Protein AF-A0A392SZ59-F1 (afdb_monomer)

Secondary structure (DSSP, 8-state):
--EEEEEEEEEETTEEEEEEEEEETTEEEEEEEEESS-HHHHHHHHHHHHHHHHHHHHTT--

Structure (mmCIF, N/CA/C/O backbone):
data_AF-A0A392SZ59-F1
#
_entry.id   AF-A0A392SZ59-F1
#
loop_
_atom_site.group_PDB
_atom_site.id
_atom_site.type_symbol
_atom_site.label_atom_id
_atom_site.label_alt_id
_atom_site.label_comp_id
_atom_site.label_asym_id
_atom_site.label_entity_id
_atom_site.label_seq_id
_atom_site.pdbx_PDB_ins_code
_atom_site.Cartn_x
_atom_site.Cartn_y
_atom_site.Cartn_z
_atom_site.occupancy
_atom_site.B_iso_or_equiv
_atom_site.auth_seq_id
_atom_site.auth_comp_id
_atom_site.auth_asym_id
_atom_site.auth_atom_id
_atom_site.pdbx_PDB_model_num
ATOM 1 N N . MET A 1 1 ? -7.297 7.383 18.333 1.00 63.22 1 MET A N 1
ATOM 2 C CA . MET A 1 1 ? -7.518 6.373 17.281 1.00 63.22 1 MET A CA 1
ATOM 3 C C . MET A 1 1 ? -6.225 5.589 17.161 1.00 63.22 1 MET A C 1
ATOM 5 O O . MET A 1 1 ? -5.215 6.181 16.799 1.00 63.22 1 MET A O 1
ATOM 9 N N . ASN A 1 2 ? -6.218 4.331 17.602 1.00 82.81 2 ASN A N 1
ATOM 10 C CA . ASN A 1 2 ? -5.012 3.505 17.598 1.00 82.81 2 ASN A CA 1
ATOM 11 C C . ASN A 1 2 ? -5.010 2.699 16.305 1.00 82.81 2 A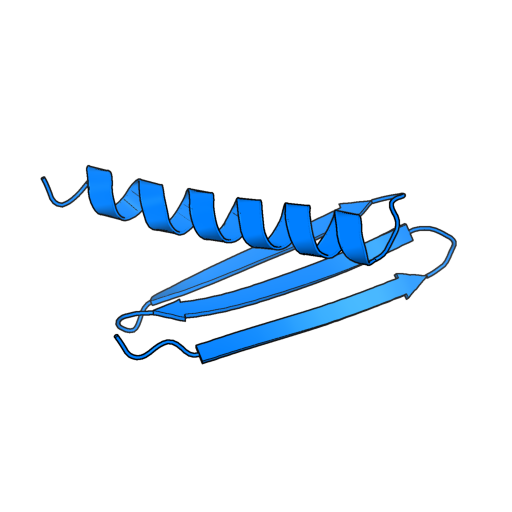SN A C 1
ATOM 13 O O . ASN A 1 2 ? -5.896 1.875 16.098 1.00 82.81 2 ASN A O 1
ATOM 17 N N . TYR A 1 3 ? -4.037 2.958 15.439 1.00 90.25 3 TYR A N 1
ATOM 18 C CA . TYR A 1 3 ? -3.801 2.139 14.261 1.00 90.25 3 TYR A CA 1
ATOM 19 C C . TYR A 1 3 ? -2.323 1.784 14.177 1.00 90.25 3 TYR A C 1
ATOM 21 O O . TYR A 1 3 ? -1.464 2.563 14.595 1.00 90.25 3 TYR A O 1
ATOM 29 N N . THR A 1 4 ? -2.032 0.616 13.619 1.00 94.44 4 THR A N 1
ATOM 30 C CA . THR A 1 4 ? -0.681 0.261 13.183 1.00 94.44 4 THR A CA 1
ATOM 31 C C . THR A 1 4 ? -0.643 0.254 11.666 1.00 94.44 4 THR A C 1
ATOM 33 O O . THR A 1 4 ? -1.639 -0.035 11.002 1.00 94.44 4 THR A O 1
ATOM 36 N N . MET A 1 5 ? 0.501 0.636 11.106 1.00 94.81 5 MET A N 1
ATOM 37 C CA . MET A 1 5 ? 0.717 0.661 9.668 1.00 94.81 5 MET A CA 1
ATOM 38 C C . MET A 1 5 ? 2.072 0.046 9.357 1.00 94.81 5 MET A C 1
ATOM 40 O O . MET A 1 5 ? 3.094 0.503 9.866 1.00 94.81 5 MET A O 1
ATOM 44 N N . GLU A 1 6 ? 2.077 -0.926 8.454 1.00 96.88 6 GLU A N 1
ATOM 45 C CA . GLU A 1 6 ? 3.287 -1.496 7.885 1.00 96.88 6 GLU A CA 1
ATOM 46 C C . GLU A 1 6 ? 3.373 -1.199 6.389 1.00 96.88 6 GLU A C 1
ATOM 48 O O . GLU A 1 6 ? 2.380 -1.185 5.652 1.00 96.88 6 GLU A O 1
ATOM 53 N N . LYS A 1 7 ? 4.599 -0.937 5.932 1.00 97.19 7 LYS A N 1
ATOM 54 C CA . LYS A 1 7 ? 4.907 -0.662 4.532 1.00 97.19 7 LYS A CA 1
ATOM 55 C C . LYS A 1 7 ? 6.033 -1.567 4.062 1.00 97.19 7 LYS A C 1
ATOM 57 O O . LYS A 1 7 ? 7.158 -1.468 4.546 1.00 97.19 7 LYS A O 1
ATOM 62 N N . THR A 1 8 ? 5.763 -2.332 3.011 1.00 97.62 8 THR A N 1
ATOM 63 C CA . THR A 1 8 ? 6.772 -3.117 2.296 1.00 97.62 8 THR A CA 1
ATOM 64 C C . THR A 1 8 ? 6.944 -2.549 0.897 1.00 97.62 8 THR A C 1
ATOM 66 O O . THR A 1 8 ? 5.980 -2.406 0.149 1.00 97.62 8 THR A O 1
ATOM 69 N N . LEU A 1 9 ? 8.178 -2.207 0.528 1.00 96.94 9 LEU A N 1
ATOM 70 C CA . LEU A 1 9 ? 8.488 -1.579 -0.751 1.00 96.94 9 LEU A CA 1
ATOM 71 C C . LEU A 1 9 ? 9.651 -2.303 -1.416 1.00 96.94 9 LEU A C 1
ATOM 73 O O . LEU A 1 9 ? 10.739 -2.392 -0.851 1.00 96.94 9 LEU A O 1
ATOM 77 N N . SER A 1 10 ? 9.443 -2.747 -2.648 1.00 96.31 10 SER A N 1
ATOM 78 C CA . SER A 1 10 ? 10.469 -3.398 -3.453 1.00 96.31 10 SER A CA 1
ATOM 79 C C . SER A 1 10 ? 10.469 -2.851 -4.877 1.00 96.31 10 SER A C 1
ATOM 81 O O . SER A 1 10 ? 9.488 -2.284 -5.363 1.00 96.31 10 SER A O 1
ATOM 83 N N . ARG A 1 11 ? 11.610 -2.977 -5.555 1.00 94.75 11 ARG A N 1
ATOM 84 C CA . ARG A 1 11 ? 11.720 -2.694 -6.985 1.00 94.75 11 ARG A CA 1
ATOM 85 C C . ARG A 1 11 ? 12.655 -3.713 -7.609 1.00 94.75 11 ARG A C 1
ATOM 87 O O . ARG A 1 11 ? 13.808 -3.788 -7.199 1.00 94.75 11 ARG A O 1
ATOM 94 N N . ASN A 1 12 ? 12.158 -4.469 -8.579 1.00 93.69 12 ASN A N 1
ATOM 95 C CA . ASN A 1 12 ? 12.923 -5.489 -9.282 1.00 93.69 12 ASN A CA 1
ATOM 96 C C . ASN A 1 12 ? 12.596 -5.448 -10.780 1.00 93.69 12 ASN A C 1
ATOM 98 O O . ASN A 1 12 ? 11.430 -5.327 -11.149 1.00 93.69 12 ASN A O 1
ATOM 102 N N . GLY A 1 13 ? 13.617 -5.504 -11.639 1.00 91.12 13 GLY A N 1
ATOM 103 C CA . GLY A 1 13 ? 13.434 -5.521 -13.098 1.00 91.12 13 GLY A CA 1
ATOM 104 C C . GLY A 1 13 ? 12.589 -4.363 -13.647 1.00 91.12 13 GLY A C 1
ATOM 105 O O . GLY A 1 13 ? 11.763 -4.566 -14.526 1.00 91.12 13 GLY A O 1
ATOM 106 N N . GLY A 1 14 ? 12.716 -3.159 -13.078 1.00 92.00 14 GLY A N 1
ATOM 107 C CA . GLY A 1 14 ? 11.920 -1.987 -13.475 1.00 92.00 14 GLY A CA 1
ATOM 108 C C . GLY A 1 14 ? 10.504 -1.926 -12.885 1.00 92.00 14 GLY A C 1
ATOM 109 O O . GLY A 1 14 ? 9.925 -0.841 -12.849 1.00 92.00 14 GLY A O 1
ATOM 110 N N . VAL A 1 15 ? 9.990 -3.024 -12.326 1.00 96.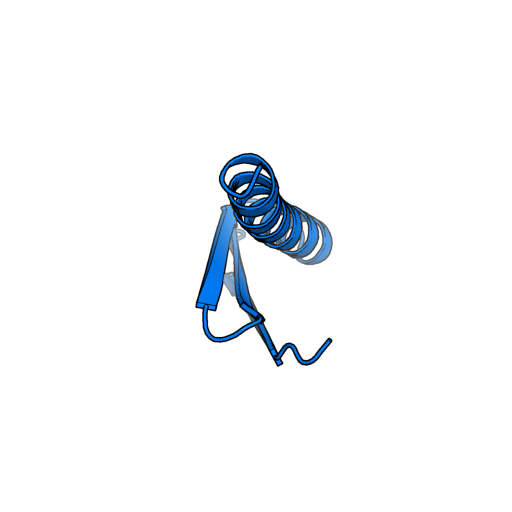19 15 VAL A N 1
ATOM 111 C CA . VAL A 1 15 ? 8.684 -3.091 -11.658 1.00 96.19 15 VAL A CA 1
ATOM 112 C C . VAL A 1 15 ? 8.827 -2.729 -10.185 1.00 96.19 15 VAL A C 1
ATOM 114 O O . VAL A 1 15 ? 9.660 -3.284 -9.470 1.00 96.19 15 VAL A O 1
ATOM 117 N N . THR A 1 16 ? 7.989 -1.812 -9.714 1.00 97.94 16 THR A N 1
ATOM 118 C CA . THR A 1 16 ? 7.885 -1.437 -8.303 1.00 97.94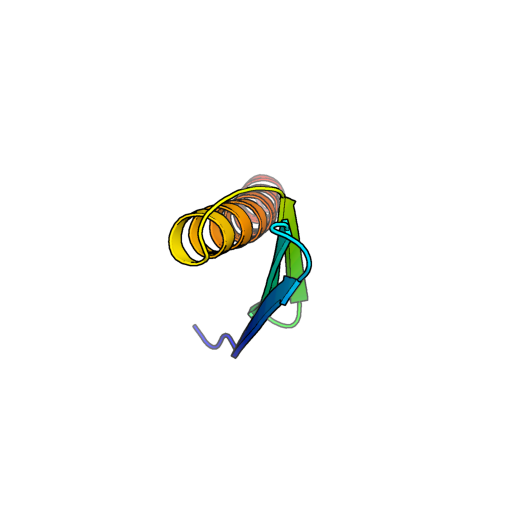 16 THR A CA 1
ATOM 119 C C . THR A 1 16 ? 6.672 -2.129 -7.687 1.00 97.94 16 THR A C 1
ATOM 121 O O . THR A 1 16 ? 5.572 -2.037 -8.230 1.00 97.94 16 THR A O 1
ATOM 124 N N . SER A 1 17 ? 6.865 -2.795 -6.547 1.00 97.62 17 SER A N 1
ATOM 125 C CA . SER A 1 17 ? 5.781 -3.283 -5.686 1.00 97.62 17 SER A CA 1
ATOM 126 C C . SER A 1 17 ? 5.779 -2.494 -4.376 1.00 97.62 17 SER A C 1
ATOM 128 O O . SER A 1 17 ? 6.832 -2.245 -3.784 1.00 97.62 17 SER A O 1
ATOM 130 N N . CYS A 1 18 ? 4.597 -2.069 -3.939 1.00 98.06 18 CYS A N 1
ATOM 131 C CA . CYS A 1 18 ? 4.378 -1.462 -2.635 1.00 98.06 18 CYS A CA 1
ATOM 132 C C . CYS A 1 18 ? 3.141 -2.085 -1.991 1.00 98.06 18 CYS A C 1
ATOM 134 O O . CYS A 1 18 ? 2.028 -1.856 -2.464 1.00 98.06 18 CYS A O 1
ATOM 136 N N . LYS A 1 19 ? 3.337 -2.808 -0.888 1.00 97.81 19 LYS A N 1
ATOM 137 C CA . LYS A 1 19 ? 2.264 -3.282 -0.013 1.00 97.81 19 LYS A CA 1
ATOM 138 C C . LYS A 1 19 ? 2.126 -2.324 1.167 1.00 97.81 19 LYS A C 1
ATOM 140 O O . LYS A 1 19 ? 3.127 -1.939 1.773 1.00 97.81 19 LYS A O 1
ATOM 145 N N . ILE A 1 20 ? 0.893 -1.932 1.462 1.00 97.94 20 ILE A N 1
ATOM 146 C CA . ILE A 1 20 ? 0.523 -1.207 2.676 1.00 97.94 20 ILE A CA 1
ATOM 147 C C . ILE A 1 20 ? -0.481 -2.066 3.429 1.00 97.94 20 ILE A C 1
ATOM 149 O O . ILE A 1 20 ? -1.441 -2.554 2.834 1.00 97.94 20 ILE A O 1
ATOM 153 N N . GLU A 1 21 ? -0.251 -2.227 4.723 1.00 97.06 21 GLU A N 1
ATOM 154 C CA . GLU A 1 21 ? -1.142 -2.917 5.645 1.00 97.06 21 GLU A CA 1
ATOM 155 C C . GLU A 1 21 ? -1.436 -1.985 6.819 1.00 97.06 21 GLU A C 1
ATOM 157 O O . GLU A 1 21 ? -0.523 -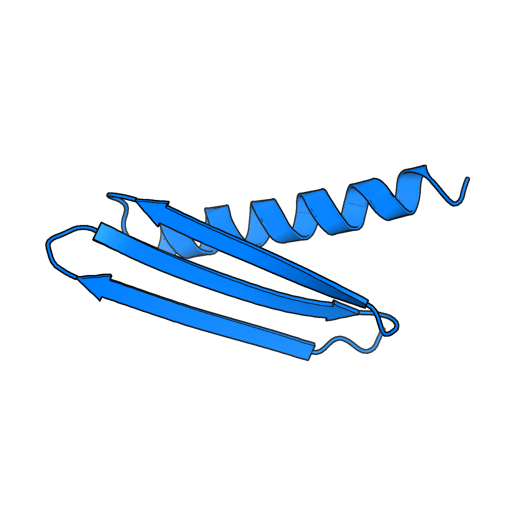1.387 7.384 1.00 97.06 21 GLU A O 1
ATOM 162 N N . VAL A 1 22 ? -2.713 -1.799 7.135 1.00 95.00 22 VAL A N 1
ATOM 163 C CA . VAL A 1 22 ? -3.188 -0.943 8.222 1.00 95.00 22 VAL A CA 1
ATOM 164 C C . VAL A 1 22 ? -4.123 -1.756 9.097 1.00 95.00 22 VAL A C 1
ATOM 166 O O . VAL A 1 22 ? -5.108 -2.293 8.599 1.00 95.00 22 VAL A O 1
ATOM 169 N N . ILE A 1 23 ? -3.845 -1.820 10.395 1.00 93.06 23 ILE A N 1
ATOM 170 C CA . ILE A 1 23 ? -4.751 -2.409 11.382 1.00 93.06 23 ILE A CA 1
ATOM 171 C C . ILE A 1 23 ? -5.417 -1.257 12.122 1.00 93.06 23 ILE A C 1
ATOM 173 O O . ILE A 1 23 ? -4.744 -0.513 12.833 1.00 93.06 23 ILE A O 1
ATOM 177 N N . ALA A 1 24 ? -6.724 -1.100 11.938 1.00 89.88 24 ALA A N 1
ATOM 178 C CA . ALA A 1 24 ? -7.528 -0.071 12.589 1.00 89.88 24 ALA A CA 1
ATOM 179 C C . ALA A 1 24 ? -8.769 -0.721 13.205 1.00 89.88 24 ALA A C 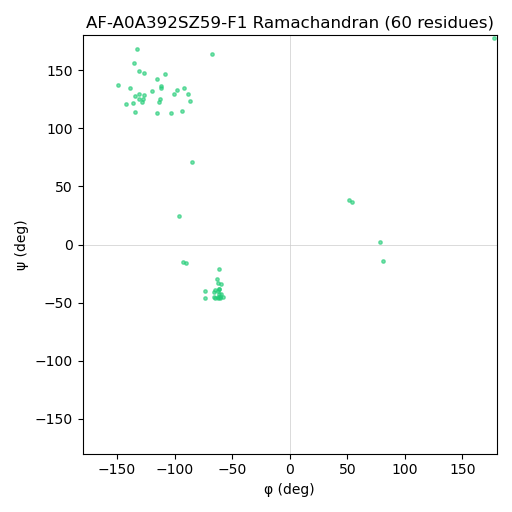1
ATOM 181 O O . ALA A 1 24 ? -9.439 -1.515 12.545 1.00 89.88 24 ALA A O 1
ATOM 182 N N . ASP A 1 25 ? -9.028 -0.427 14.481 1.00 86.56 25 ASP A N 1
ATOM 183 C CA . ASP A 1 25 ? -10.182 -0.942 15.235 1.00 86.56 25 ASP A CA 1
ATOM 184 C C . ASP A 1 25 ? -10.334 -2.476 15.151 1.00 86.56 25 ASP A C 1
ATOM 186 O O . ASP A 1 25 ? -11.424 -3.025 15.024 1.00 86.56 25 ASP A O 1
ATOM 190 N N . GLY A 1 26 ? -9.198 -3.184 15.180 1.00 86.38 26 GLY A N 1
ATOM 191 C CA . GLY A 1 26 ? -9.141 -4.646 15.100 1.00 86.38 26 GLY A CA 1
ATOM 192 C C . GLY A 1 26 ? -9.307 -5.227 13.693 1.00 86.38 26 GLY A C 1
ATOM 193 O O . GLY A 1 26 ? -9.268 -6.448 13.548 1.00 86.38 26 GLY A O 1
ATOM 194 N N . VAL A 1 27 ? -9.449 -4.399 12.650 1.00 88.38 27 VAL A N 1
ATOM 195 C CA . VAL A 1 27 ? -9.578 -4.876 11.269 1.00 88.38 27 VAL A CA 1
ATOM 196 C C . VAL A 1 27 ? -8.367 -4.531 10.415 1.00 88.38 27 VAL A C 1
ATOM 198 O O . VAL A 1 27 ? -7.863 -3.409 10.426 1.00 88.38 27 VAL A O 1
ATOM 201 N N . VAL A 1 28 ? -7.934 -5.513 9.625 1.00 91.62 28 VAL A N 1
ATOM 202 C CA . VAL A 1 28 ? -6.823 -5.389 8.681 1.00 91.62 28 VAL A CA 1
ATOM 203 C C . VAL A 1 28 ? -7.325 -4.843 7.345 1.00 91.62 28 VAL A C 1
ATOM 205 O O . VAL A 1 28 ? -8.198 -5.422 6.698 1.00 91.62 28 VAL A O 1
ATOM 208 N N . HIS A 1 29 ? -6.731 -3.740 6.912 1.00 93.12 29 HIS A N 1
ATOM 209 C CA . HIS A 1 29 ? -6.909 -3.123 5.609 1.00 93.12 29 HIS A CA 1
ATOM 210 C C . HIS A 1 29 ? -5.587 -3.189 4.857 1.00 93.12 29 HIS A C 1
ATOM 212 O O . HIS A 1 29 ? -4.618 -2.534 5.234 1.00 93.12 29 HIS A O 1
ATOM 218 N N . GLN A 1 30 ? -5.542 -3.963 3.779 1.00 95.19 30 GLN A N 1
ATOM 219 C CA . GLN A 1 30 ? -4.326 -4.120 2.990 1.00 95.19 30 GLN A CA 1
ATOM 220 C C . GLN A 1 30 ? -4.560 -3.813 1.520 1.00 95.19 30 GLN A C 1
ATOM 222 O O . GLN A 1 30 ? -5.631 -4.074 0.969 1.00 95.19 30 GLN A O 1
ATOM 227 N N . TYR A 1 31 ? -3.527 -3.285 0.877 1.00 97.12 31 TYR A N 1
ATOM 228 C CA . TYR A 1 31 ? -3.492 -3.118 -0.564 1.00 97.12 31 TYR A CA 1
ATOM 229 C C . TYR A 1 31 ? -2.054 -3.225 -1.069 1.00 97.12 31 TYR A C 1
ATOM 231 O O . TYR A 1 31 ? -1.137 -2.631 -0.496 1.00 97.12 31 TYR A O 1
ATOM 239 N N . GLU A 1 32 ? -1.864 -3.938 -2.178 1.00 97.31 32 GLU A N 1
ATOM 240 C CA . GLU A 1 32 ? -0.593 -3.995 -2.893 1.00 97.31 32 GLU A CA 1
ATOM 241 C C . GLU A 1 32 ? -0.726 -3.342 -4.270 1.00 97.31 32 GLU A C 1
ATOM 243 O O . GLU A 1 32 ? -1.538 -3.739 -5.104 1.00 97.31 32 GLU A O 1
ATOM 248 N N . TYR A 1 33 ? 0.105 -2.332 -4.520 1.00 97.56 33 TYR A N 1
ATOM 249 C CA . TYR A 1 33 ? 0.342 -1.826 -5.863 1.00 97.56 33 TYR A CA 1
ATOM 250 C C . TYR A 1 3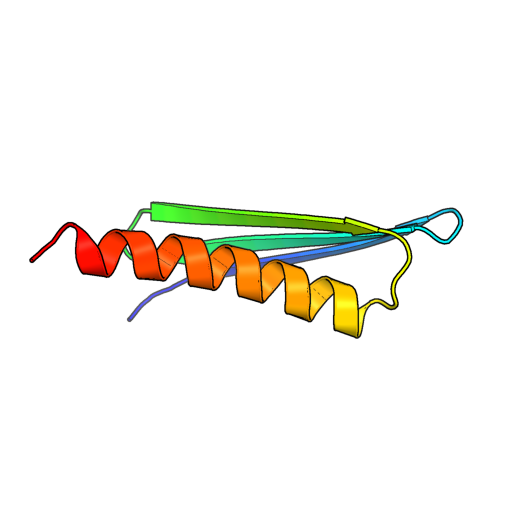3 ? 1.538 -2.551 -6.479 1.00 97.56 33 TYR A C 1
ATOM 252 O O . TYR A 1 33 ? 2.595 -2.619 -5.854 1.00 97.56 33 TYR A O 1
ATOM 260 N N . LYS A 1 34 ? 1.418 -2.991 -7.735 1.00 97.25 34 LYS A N 1
ATOM 261 C CA . LYS A 1 34 ? 2.530 -3.535 -8.522 1.00 97.25 34 LYS A CA 1
ATOM 262 C C . LYS A 1 34 ? 2.491 -2.969 -9.938 1.00 97.25 34 LYS A C 1
ATOM 264 O O . LYS A 1 34 ? 1.498 -3.136 -10.639 1.00 97.25 34 LYS A O 1
ATOM 269 N N . GLY A 1 35 ? 3.560 -2.301 -10.366 1.00 96.19 35 GLY A N 1
ATOM 270 C CA . GLY A 1 35 ? 3.610 -1.706 -11.700 1.00 96.19 35 GLY A CA 1
ATOM 271 C C . GLY A 1 35 ? 4.881 -0.921 -12.006 1.00 96.19 35 GLY A C 1
ATOM 272 O O . GLY A 1 35 ? 5.780 -0.782 -11.176 1.00 96.19 35 GLY A O 1
ATOM 273 N N . SER A 1 36 ? 4.963 -0.414 -13.235 1.00 95.44 36 SER A N 1
ATOM 274 C CA . SER A 1 36 ? 6.105 0.362 -13.726 1.00 95.44 36 SER A CA 1
ATOM 275 C C . SER A 1 36 ? 5.978 1.840 -13.346 1.00 95.44 36 SER A C 1
ATOM 277 O O . SER A 1 36 ? 5.736 2.700 -14.190 1.00 95.44 36 SER A O 1
ATOM 279 N N . THR A 1 37 ? 6.137 2.145 -12.060 1.00 95.19 37 THR A N 1
ATOM 280 C CA . THR A 1 37 ? 6.205 3.526 -11.554 1.00 95.19 37 THR A CA 1
ATOM 281 C C . THR A 1 37 ? 7.368 3.689 -10.592 1.00 95.19 37 THR A C 1
ATOM 283 O O . THR A 1 37 ? 7.958 2.716 -10.120 1.00 95.19 37 THR A O 1
ATOM 286 N N . ASP A 1 38 ? 7.691 4.929 -10.243 1.00 95.69 38 ASP A N 1
ATOM 287 C CA . ASP A 1 38 ? 8.614 5.192 -9.151 1.00 95.69 38 ASP A CA 1
ATOM 288 C C . ASP A 1 38 ? 8.018 4.771 -7.789 1.00 95.69 38 ASP A C 1
ATOM 290 O O . ASP A 1 38 ? 6.811 4.555 -7.622 1.00 95.69 38 ASP A O 1
ATOM 294 N N . LYS A 1 39 ? 8.899 4.667 -6.792 1.00 95.06 39 LYS A N 1
ATOM 295 C CA . LYS A 1 39 ? 8.584 4.250 -5.419 1.00 95.06 39 LYS A CA 1
ATOM 296 C C . LYS A 1 39 ? 7.570 5.163 -4.717 1.00 95.06 39 LYS A C 1
ATOM 298 O O . LYS A 1 39 ? 6.768 4.681 -3.912 1.00 95.06 39 LYS A O 1
ATOM 303 N N . LYS A 1 40 ? 7.596 6.469 -5.001 1.00 96.19 40 LYS A N 1
ATOM 304 C CA . LYS A 1 40 ? 6.703 7.457 -4.382 1.00 96.19 40 LYS A CA 1
ATOM 305 C C . LYS A 1 40 ? 5.297 7.315 -4.955 1.00 96.19 40 LYS A C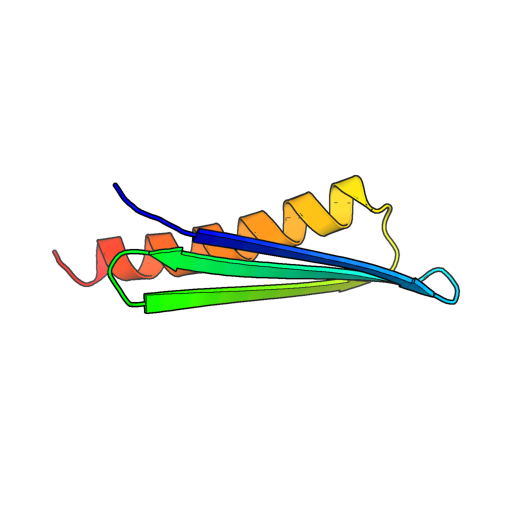 1
ATOM 307 O O . LYS A 1 40 ? 4.340 7.228 -4.186 1.00 96.19 40 LYS A O 1
ATOM 312 N N . THR A 1 41 ? 5.179 7.196 -6.277 1.00 96.88 41 THR A N 1
ATOM 313 C CA . THR A 1 41 ? 3.899 6.941 -6.953 1.00 96.88 41 THR A CA 1
ATOM 314 C C . THR A 1 41 ? 3.294 5.604 -6.529 1.00 96.88 41 THR A C 1
ATOM 316 O O . THR A 1 41 ? 2.123 5.567 -6.157 1.00 96.88 41 THR A O 1
ATOM 319 N N . ALA A 1 42 ? 4.096 4.537 -6.468 1.00 97.50 42 ALA A N 1
ATOM 320 C CA . ALA A 1 42 ? 3.649 3.226 -5.993 1.00 97.50 42 ALA A CA 1
ATOM 321 C C . ALA A 1 42 ? 3.090 3.283 -4.560 1.00 97.50 42 ALA A C 1
ATOM 323 O O . ALA A 1 42 ? 2.006 2.769 -4.294 1.00 97.50 42 ALA A O 1
ATOM 324 N N . THR A 1 43 ? 3.787 3.978 -3.650 1.00 97.31 43 THR A N 1
ATOM 325 C CA . THR A 1 43 ? 3.316 4.182 -2.268 1.00 97.31 43 THR A CA 1
ATOM 326 C C . THR A 1 43 ? 1.986 4.937 -2.243 1.00 97.31 43 THR A C 1
ATOM 328 O O . THR A 1 43 ? 1.057 4.528 -1.553 1.00 97.31 43 THR A O 1
ATOM 331 N N . ARG A 1 44 ? 1.861 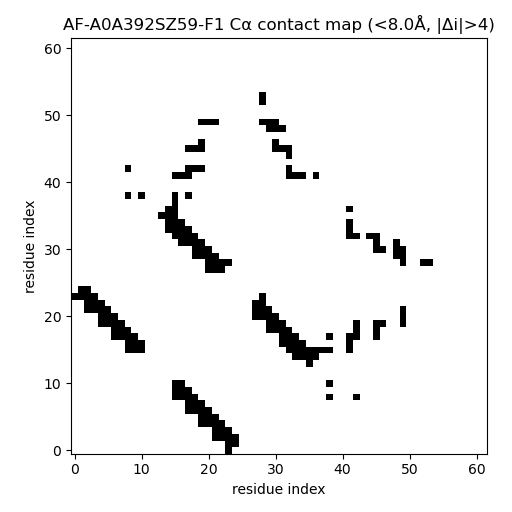6.023 -3.018 1.00 97.44 44 ARG A N 1
ATOM 332 C CA . ARG A 1 44 ? 0.633 6.830 -3.073 1.00 97.44 44 ARG A CA 1
ATOM 333 C C . ARG A 1 44 ? -0.562 6.014 -3.567 1.00 97.44 44 ARG A C 1
ATOM 335 O O . ARG A 1 44 ? -1.649 6.140 -3.009 1.00 97.44 44 ARG A O 1
ATOM 342 N N . LEU A 1 45 ? -0.365 5.192 -4.597 1.00 97.75 45 LEU A N 1
ATOM 343 C CA . LEU A 1 45 ? -1.407 4.312 -5.127 1.00 97.75 45 LEU A CA 1
ATOM 344 C C . LEU A 1 45 ? -1.800 3.237 -4.111 1.00 97.75 45 LEU A C 1
ATOM 346 O O . LEU A 1 45 ? -2.991 2.996 -3.929 1.00 97.75 45 LEU A O 1
ATOM 350 N N . ALA A 1 46 ? -0.828 2.665 -3.397 1.00 97.19 46 ALA A N 1
ATOM 351 C CA . ALA A 1 46 ? -1.114 1.675 -2.371 1.00 97.19 46 ALA A CA 1
ATOM 352 C C . ALA A 1 46 ? -1.900 2.261 -1.185 1.00 97.19 46 ALA A C 1
ATOM 354 O O . ALA A 1 46 ? -2.929 1.713 -0.794 1.00 97.19 46 ALA A O 1
ATOM 355 N N . CYS A 1 47 ? -1.502 3.437 -0.684 1.00 96.56 47 CYS A N 1
ATOM 356 C CA . CYS A 1 47 ? -2.261 4.144 0.350 1.00 96.56 47 CYS A CA 1
ATOM 357 C C . CYS A 1 47 ? -3.672 4.519 -0.124 1.00 96.56 47 CYS A C 1
ATOM 359 O O . CYS A 1 47 ? -4.623 4.417 0.646 1.00 96.56 47 CYS A O 1
ATOM 361 N N . LYS A 1 48 ? -3.837 4.925 -1.393 1.00 96.44 48 LYS A N 1
ATOM 362 C CA . LYS A 1 48 ? -5.161 5.212 -1.964 1.00 96.44 48 LYS A CA 1
ATOM 363 C C . LYS A 1 48 ? -6.065 3.976 -1.917 1.00 96.44 48 LYS A C 1
ATOM 365 O O . LYS A 1 48 ? -7.227 4.112 -1.553 1.00 96.44 48 LYS A O 1
ATOM 370 N N . GLY A 1 49 ? -5.534 2.796 -2.239 1.00 95.31 49 GLY A N 1
ATOM 371 C CA . GLY A 1 49 ? -6.272 1.535 -2.152 1.00 95.31 49 GLY A CA 1
ATOM 372 C C . GLY A 1 49 ? -6.756 1.222 -0.733 1.00 95.31 49 GLY A C 1
ATOM 373 O O . GLY A 1 49 ? -7.932 0.919 -0.537 1.00 95.31 49 GLY A O 1
ATOM 374 N N . VAL A 1 50 ? -5.887 1.397 0.268 1.00 94.50 50 VAL A N 1
ATOM 375 C CA . VAL A 1 50 ? -6.255 1.237 1.688 1.00 94.50 50 VAL A CA 1
ATOM 376 C C . VAL A 1 50 ? -7.326 2.248 2.115 1.00 94.50 50 VAL A C 1
ATOM 378 O O . VAL A 1 50 ? -8.328 1.863 2.713 1.00 94.50 50 VAL A O 1
ATOM 381 N N . LEU A 1 51 ? -7.176 3.529 1.759 1.00 92.88 51 LEU A N 1
ATOM 382 C CA . LEU A 1 51 ? -8.163 4.570 2.080 1.00 92.88 51 LEU A CA 1
ATOM 383 C C . LEU A 1 51 ? -9.532 4.299 1.444 1.00 92.88 51 LEU A C 1
ATOM 385 O O . LEU A 1 51 ? -10.561 4.538 2.071 1.00 92.88 51 LEU A O 1
ATOM 389 N N . SER A 1 52 ? -9.562 3.781 0.213 1.00 91.62 52 SER A N 1
ATOM 390 C CA . SER A 1 52 ? -10.805 3.352 -0.432 1.00 91.62 52 SER A CA 1
ATOM 391 C C . SER A 1 52 ? -11.479 2.208 0.3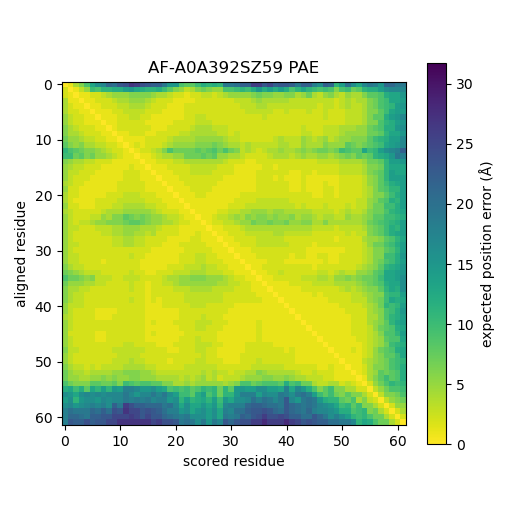30 1.00 91.62 52 SER A C 1
ATOM 393 O O . SER A 1 52 ? -12.695 2.235 0.493 1.00 91.62 52 SER A O 1
ATOM 395 N N . SER A 1 53 ? -10.709 1.245 0.844 1.00 86.00 53 SER A N 1
ATOM 396 C CA . SER A 1 53 ? -11.237 0.160 1.682 1.00 86.00 53 SER A CA 1
ATOM 397 C C . SER A 1 53 ? -11.807 0.666 3.015 1.00 86.00 53 SER A C 1
ATOM 399 O O . SER A 1 53 ? -12.856 0.192 3.444 1.00 86.00 53 SER A O 1
ATOM 401 N N . LEU A 1 54 ? -11.156 1.647 3.646 1.00 84.81 54 LEU A N 1
ATOM 402 C CA . LEU A 1 54 ? -11.629 2.261 4.893 1.00 84.81 54 LEU A CA 1
ATOM 403 C C . LEU A 1 54 ? -12.953 3.015 4.693 1.00 84.81 54 LEU A C 1
ATOM 405 O O . LEU A 1 54 ? -13.900 2.806 5.445 1.00 84.81 54 LEU A O 1
ATOM 409 N N . ARG A 1 55 ? -13.058 3.818 3.627 1.00 82.25 55 ARG A N 1
ATOM 410 C CA . ARG A 1 55 ? -14.271 4.597 3.312 1.00 82.25 55 ARG A CA 1
ATOM 411 C C . ARG A 1 55 ? -15.506 3.744 3.028 1.00 82.25 55 ARG A C 1
ATOM 413 O O . ARG A 1 55 ? -16.623 4.159 3.329 1.00 82.25 55 ARG A O 1
ATOM 420 N N . LEU A 1 56 ? -15.322 2.563 2.433 1.00 66.44 56 LEU A N 1
ATOM 421 C CA . LEU A 1 56 ? -16.435 1.648 2.162 1.00 66.44 56 LEU A CA 1
ATOM 422 C C . LEU A 1 56 ? -17.105 1.158 3.453 1.00 66.44 56 LEU A C 1
ATOM 424 O O . LEU A 1 56 ? -18.313 0.944 3.446 1.00 66.44 56 LEU A O 1
ATOM 428 N N . LYS A 1 57 ? -16.365 1.050 4.565 1.00 59.28 57 LYS A N 1
ATOM 429 C CA . LYS A 1 57 ? -16.949 0.676 5.861 1.00 59.28 57 LYS A CA 1
ATOM 430 C C . LYS A 1 57 ? -17.759 1.792 6.503 1.00 59.28 57 LYS A C 1
ATOM 432 O O . LYS A 1 57 ? -18.844 1.525 6.997 1.00 59.28 57 LYS A O 1
ATOM 437 N N . GLU A 1 58 ? -17.294 3.038 6.429 1.00 58.28 58 GLU A N 1
ATOM 438 C CA . GLU A 1 58 ? -18.029 4.187 6.989 1.00 58.28 58 GLU A CA 1
ATOM 439 C C . GLU A 1 58 ? -19.411 4.386 6.338 1.00 58.28 58 GLU A C 1
ATOM 441 O O . GLU A 1 58 ? -20.286 5.024 6.914 1.00 58.28 58 GLU A O 1
ATOM 446 N N . THR A 1 59 ? -19.621 3.846 5.132 1.00 57.69 59 THR A N 1
ATOM 447 C CA . THR A 1 59 ? -20.897 3.957 4.406 1.00 57.69 59 THR A CA 1
ATOM 448 C C . THR A 1 59 ? -21.868 2.811 4.728 1.00 57.69 59 THR A C 1
ATOM 450 O O . THR A 1 59 ? -23.051 2.930 4.433 1.00 57.69 59 THR A O 1
ATOM 453 N N . GLN A 1 60 ? -21.395 1.706 5.318 1.00 52.31 60 GLN A N 1
ATOM 454 C CA . GLN A 1 60 ? -22.234 0.557 5.701 1.00 52.31 60 GLN A CA 1
ATOM 455 C C . GLN A 1 60 ? -22.739 0.630 7.150 1.00 52.31 60 GLN A C 1
ATOM 457 O O . GLN A 1 60 ? -23.671 -0.088 7.492 1.00 52.31 60 GLN A O 1
ATOM 462 N N . ASP A 1 61 ? -22.154 1.500 7.975 1.00 50.34 61 ASP A N 1
ATOM 463 C CA . ASP A 1 61 ? -22.505 1.696 9.390 1.00 50.34 61 ASP A CA 1
ATOM 464 C C . ASP A 1 61 ? -23.489 2.873 9.601 1.00 50.34 61 ASP A C 1
ATOM 466 O O . ASP A 1 61 ? -23.500 3.508 10.653 1.00 50.34 61 ASP A O 1
ATOM 470 N N . LYS A 1 62 ? -24.281 3.224 8.576 1.00 45.69 62 LYS A N 1
ATOM 471 C CA . LYS A 1 62 ? -25.187 4.383 8.583 1.00 45.69 62 LYS A CA 1
ATOM 472 C C . LYS A 1 62 ? -26.635 4.019 8.294 1.00 45.69 62 LYS A C 1
ATOM 474 O O . LYS A 1 62 ? -26.858 3.207 7.371 1.00 45.69 62 LYS A O 1
#

Foldseek 3Di:
DDKDKDWDWDDDPQKIKIKIWMQDPNDIQIFIDIGNDDRVVRPVVRVVSSVVVVVVVVVVVD

Organism: NCBI:txid97028

Radius of gyration: 12.9 Å; Cα contacts (8 Å, |Δi|>4): 104; chains: 1; bounding box: 39×13×31 Å

Nearest PDB structures (foldseek):
  8t8c-assembly1_2y  TM=8.536E-01  e=3.459E-01  Escherichia coli K-12
  2fgg-assembly1_A  TM=6.834E-01  e=9.137E-02  Mycobacterium tuberculosis
  4wpy-assembly1_A-2  TM=6.188E-01  e=1.396E-01  Mycobacterium tuberculosis H37Rv
  3tqm-assembly1_A  TM=7.322E-01  e=9.109E-01  Coxiella burnetii
  5ztm-assembly1_A  TM=5.303E-01  e=3.675E-01  Drosophila melanogaster

Solvent-accessible surface area (backbone atoms only — not comparable to full-atom values): 3520 Å² total; per-residue (Å²): 136,75,66,51,76,49,78,49,77,50,73,56,96,75,34,23,38,16,39,33,40,34,39,45,90,92,41,82,39,66,24,71,29,75,43,84,49,55,72,68,58,29,42,54,53,9,51,49,49,29,52,54,58,54,54,58,50,68,66,70,78,108

Mean predicted aligned error: 5.07 Å

Sequence (62 aa):
MNYTMEKTLSRNGGVTSCKIEVIADGVVHQYEYKGSTDKKTATRLACKGVLSSLRLKETQDK

pLDDT: mean 89.38, std 13.35, range [45.69, 98.06]